Protein AF-A0A520KRB7-F1 (afdb_monomer_lite)

pLDDT: mean 91.42, std 5.16, range [68.81, 96.69]

Structure (mmCIF, N/CA/C/O backbone):
data_AF-A0A520KRB7-F1
#
_entry.id   AF-A0A520KRB7-F1
#
loop_
_atom_site.group_PDB
_atom_site.id
_atom_site.type_symbol
_atom_site.label_atom_id
_atom_site.label_alt_id
_atom_site.label_comp_id
_atom_site.label_asym_id
_atom_site.label_entity_id
_atom_site.label_seq_id
_atom_site.pdbx_PDB_ins_code
_atom_site.Cartn_x
_atom_site.Cartn_y
_atom_site.Cartn_z
_atom_site.occupancy
_atom_site.B_iso_or_equiv
_atom_site.auth_seq_id
_atom_site.auth_comp_id
_atom_site.auth_asym_id
_atom_site.auth_atom_id
_atom_site.pdbx_PDB_model_num
ATOM 1 N N . MET A 1 1 ? -8.010 -6.157 -9.307 1.00 81.44 1 MET A N 1
ATOM 2 C CA . MET A 1 1 ? -7.930 -7.143 -8.200 1.00 81.44 1 MET A CA 1
ATOM 3 C C . MET A 1 1 ? -8.471 -6.518 -6.922 1.00 81.44 1 MET A C 1
ATOM 5 O O . MET A 1 1 ? -8.390 -5.303 -6.798 1.00 81.44 1 MET A O 1
ATOM 9 N N . ARG A 1 2 ? -9.034 -7.304 -5.996 1.00 88.19 2 ARG A N 1
ATOM 10 C CA . ARG A 1 2 ? -9.579 -6.807 -4.720 1.00 88.19 2 ARG A CA 1
ATOM 11 C C . ARG A 1 2 ? -9.094 -7.697 -3.581 1.00 88.19 2 ARG A C 1
ATOM 13 O O . ARG A 1 2 ? -9.192 -8.913 -3.684 1.00 88.19 2 ARG A O 1
ATOM 20 N N . VAL A 1 3 ? -8.576 -7.094 -2.515 1.00 92.00 3 VAL A N 1
ATOM 21 C CA . VAL A 1 3 ? -8.093 -7.801 -1.319 1.00 92.00 3 VAL A CA 1
ATOM 22 C C . VAL A 1 3 ? -8.572 -7.038 -0.095 1.00 92.00 3 VAL A C 1
ATOM 24 O O . VAL A 1 3 ? -8.570 -5.809 -0.095 1.00 92.00 3 VAL A O 1
ATOM 27 N N . VAL A 1 4 ? -8.989 -7.755 0.943 1.00 93.81 4 VAL A N 1
ATOM 28 C CA . VAL A 1 4 ? -9.321 -7.146 2.234 1.00 93.81 4 VAL A CA 1
ATOM 29 C C . VAL A 1 4 ? -8.059 -7.143 3.084 1.00 93.81 4 VAL A C 1
ATOM 31 O O . VAL A 1 4 ? -7.474 -8.195 3.338 1.00 93.81 4 VAL A O 1
ATOM 34 N N . LEU A 1 5 ? -7.629 -5.960 3.514 1.00 94.38 5 LEU A N 1
ATOM 35 C CA . LEU A 1 5 ? -6.451 -5.789 4.356 1.00 94.38 5 LEU A CA 1
ATOM 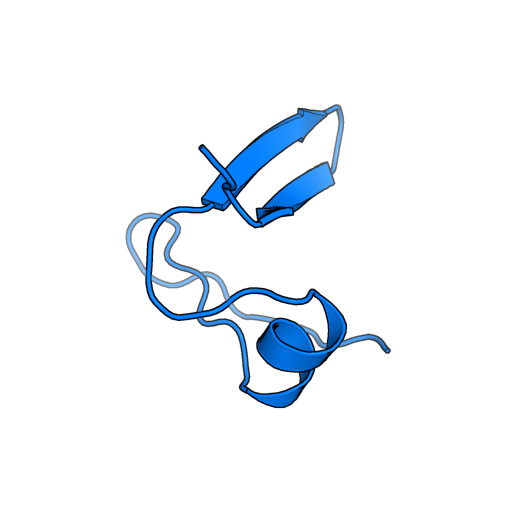36 C C . LEU A 1 5 ? -6.877 -5.390 5.767 1.00 94.38 5 LEU A C 1
ATOM 38 O O . LEU A 1 5 ? -7.817 -4.622 5.961 1.00 94.38 5 LEU A O 1
ATOM 42 N N . ARG A 1 6 ? -6.163 -5.904 6.767 1.00 95.69 6 ARG A N 1
ATOM 43 C CA . ARG A 1 6 ? -6.376 -5.532 8.166 1.00 95.69 6 ARG A CA 1
ATOM 44 C C . ARG A 1 6 ? -5.415 -4.418 8.555 1.00 95.69 6 ARG A C 1
ATOM 46 O O . ARG A 1 6 ? -4.202 -4.632 8.545 1.00 95.69 6 ARG A O 1
ATOM 53 N N . MET A 1 7 ? -5.968 -3.288 8.987 1.00 96.19 7 MET A N 1
ATOM 54 C CA . MET A 1 7 ? -5.208 -2.210 9.618 1.00 96.19 7 MET A CA 1
ATOM 55 C C . MET A 1 7 ? -4.521 -2.733 10.885 1.00 96.19 7 MET A C 1
ATOM 57 O O . MET A 1 7 ? -5.162 -3.326 11.759 1.00 96.19 7 MET A O 1
ATOM 61 N N . ARG A 1 8 ? -3.206 -2.546 10.987 1.00 96.69 8 ARG A N 1
ATOM 62 C CA . ARG A 1 8 ? -2.435 -2.870 12.192 1.00 96.69 8 ARG A CA 1
ATOM 63 C C . ARG A 1 8 ? -2.343 -1.649 13.111 1.00 96.69 8 ARG A C 1
ATOM 65 O O . ARG A 1 8 ? -2.920 -0.595 12.842 1.00 96.69 8 ARG A O 1
AT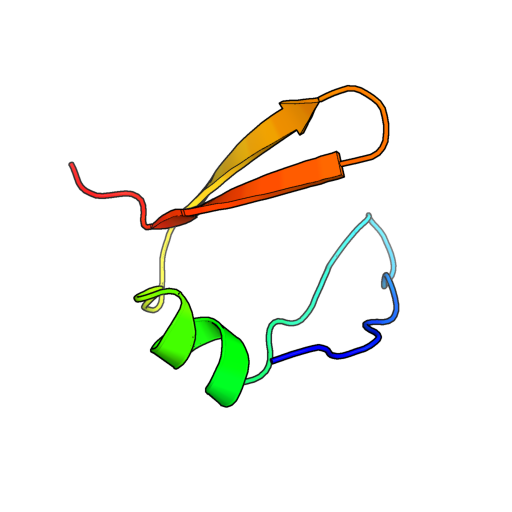OM 72 N N . LYS A 1 9 ? -1.641 -1.801 14.241 1.00 96.38 9 LYS A N 1
ATOM 73 C CA . LYS A 1 9 ? -1.404 -0.693 15.181 1.00 96.38 9 LYS A CA 1
ATOM 74 C C . LYS A 1 9 ? -0.801 0.503 14.434 1.00 96.38 9 LYS A C 1
ATOM 76 O O . LYS A 1 9 ? -0.006 0.310 13.519 1.00 96.38 9 LYS A O 1
ATOM 81 N N . LYS A 1 10 ? -1.169 1.719 14.851 1.00 95.25 10 LYS A N 1
ATOM 82 C CA . LYS A 1 10 ? -0.702 2.988 14.262 1.00 95.25 10 LYS A CA 1
ATOM 83 C C . LYS A 1 10 ? -1.089 3.208 12.786 1.00 95.25 10 LYS A C 1
ATOM 85 O O . LYS A 1 10 ? -0.444 3.998 12.114 1.00 95.25 10 LYS A O 1
ATOM 90 N N . GLY A 1 11 ? -2.111 2.518 12.274 1.00 92.44 11 GLY A N 1
ATOM 91 C CA . GLY A 1 11 ? -2.560 2.708 10.889 1.00 92.44 11 GLY A CA 1
ATOM 92 C C . GLY A 1 11 ? -1.692 2.006 9.838 1.00 92.44 11 GLY A C 1
ATOM 93 O O . GLY A 1 11 ? -1.759 2.340 8.662 1.00 92.44 11 GLY A O 1
ATOM 94 N N . VAL A 1 12 ? -0.865 1.035 10.242 1.00 94.00 12 VAL A N 1
ATOM 95 C CA . VAL A 1 12 ? 0.028 0.326 9.315 1.00 94.00 12 VAL A CA 1
ATOM 96 C C . VAL A 1 12 ? -0.762 -0.668 8.461 1.00 94.00 12 VAL A C 1
ATOM 98 O O . VAL A 1 12 ? -1.434 -1.565 8.981 1.00 94.00 12 VAL A O 1
ATOM 101 N N . LEU A 1 13 ? -0.625 -0.540 7.143 1.00 93.69 13 LEU A N 1
ATOM 102 C CA . LEU A 1 13 ? -1.173 -1.438 6.132 1.00 93.69 13 LEU A CA 1
ATOM 103 C C . LEU A 1 13 ? -0.031 -2.191 5.448 1.00 93.69 13 LEU A C 1
ATOM 105 O O . LEU A 1 13 ? 0.930 -1.592 4.980 1.00 93.69 13 LEU A O 1
ATOM 109 N N . ILE A 1 14 ? -0.139 -3.518 5.389 1.00 92.94 14 ILE A N 1
ATOM 110 C CA . ILE A 1 14 ? 0.823 -4.359 4.671 1.00 92.94 14 ILE A CA 1
ATOM 111 C C . ILE A 1 14 ? 0.259 -4.602 3.277 1.00 92.94 14 ILE A C 1
ATOM 113 O O . ILE A 1 14 ? -0.782 -5.247 3.146 1.00 92.94 14 ILE A O 1
ATOM 117 N N . LEU A 1 15 ? 0.942 -4.097 2.251 1.00 92.88 15 LEU A N 1
ATOM 118 C CA . LEU A 1 15 ? 0.592 -4.353 0.858 1.00 92.88 15 LEU A CA 1
ATOM 119 C C . LEU A 1 15 ? 1.191 -5.699 0.413 1.00 92.88 15 LEU A C 1
ATOM 121 O O . LEU A 1 15 ? 2.416 -5.844 0.418 1.00 92.88 15 LEU A O 1
ATOM 125 N N . PRO A 1 16 ? 0.368 -6.694 0.026 1.00 92.81 16 PRO A N 1
ATOM 126 C CA . PRO A 1 16 ? 0.866 -7.944 -0.538 1.00 92.81 16 PRO A CA 1
ATOM 127 C C . PRO A 1 16 ? 1.649 -7.697 -1.829 1.00 92.81 16 PRO A C 1
ATOM 129 O O . PRO A 1 16 ? 1.342 -6.761 -2.572 1.00 92.81 16 PRO A O 1
ATOM 132 N N . LYS A 1 17 ? 2.603 -8.584 -2.138 1.00 91.88 17 LYS A N 1
ATOM 133 C CA . LYS A 1 17 ? 3.436 -8.505 -3.350 1.00 91.88 17 LYS A CA 1
ATOM 134 C C . LYS A 1 17 ? 2.606 -8.279 -4.621 1.00 91.88 17 LYS A C 1
ATOM 136 O O . LYS A 1 17 ? 2.908 -7.366 -5.375 1.00 91.88 17 LYS A O 1
ATOM 141 N N . SER A 1 18 ? 1.501 -9.009 -4.773 1.00 92.81 18 SER A N 1
ATOM 142 C CA . SER A 1 18 ? 0.606 -8.894 -5.930 1.00 92.81 18 SER A CA 1
ATOM 143 C C . SER A 1 18 ? -0.006 -7.500 -6.111 1.00 92.81 18 SER A C 1
ATOM 145 O O . SER A 1 18 ? -0.191 -7.062 -7.240 1.00 92.81 18 SER A O 1
ATOM 147 N N . ILE A 1 19 ? -0.329 -6.797 -5.017 1.00 92.94 19 ILE A N 1
ATOM 148 C CA . ILE A 1 19 ? -0.883 -5.435 -5.070 1.00 92.94 19 ILE A CA 1
ATOM 149 C C . ILE A 1 19 ? 0.220 -4.421 -5.359 1.00 92.94 19 ILE A C 1
ATOM 151 O O . ILE A 1 19 ? -0.002 -3.518 -6.157 1.00 92.94 19 ILE A O 1
ATOM 155 N N . ARG A 1 20 ? 1.400 -4.578 -4.744 1.00 91.19 20 ARG A N 1
ATOM 156 C CA . ARG A 1 20 ? 2.554 -3.702 -5.000 1.00 91.19 20 ARG A CA 1
ATOM 157 C C . ARG A 1 20 ? 2.973 -3.736 -6.467 1.00 91.19 20 ARG A C 1
ATOM 159 O O . ARG A 1 20 ? 3.062 -2.685 -7.089 1.00 91.19 20 ARG A O 1
ATOM 166 N N . GLU A 1 21 ? 3.124 -4.933 -7.031 1.00 92.25 21 GLU A N 1
ATOM 167 C CA . GLU A 1 21 ? 3.485 -5.123 -8.441 1.00 92.25 21 GLU A CA 1
ATOM 168 C C . GLU A 1 21 ? 2.406 -4.569 -9.378 1.00 92.25 21 GLU A C 1
ATOM 170 O O . GLU A 1 21 ? 2.717 -3.833 -10.310 1.00 92.25 21 GLU A O 1
ATOM 175 N N . ALA A 1 22 ? 1.126 -4.844 -9.097 1.00 92.00 22 ALA A N 1
ATOM 176 C CA . ALA A 1 22 ? 0.024 -4.310 -9.896 1.00 92.00 22 ALA A CA 1
ATOM 177 C C . ALA A 1 22 ? -0.086 -2.775 -9.828 1.00 92.00 22 ALA A C 1
ATOM 179 O 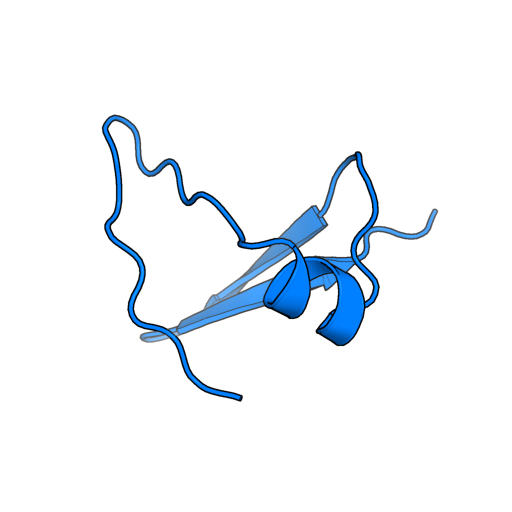O . ALA A 1 22 ? -0.538 -2.155 -10.787 1.00 92.00 22 ALA A O 1
ATOM 180 N N . ALA A 1 23 ? 0.311 -2.166 -8.707 1.00 89.94 23 ALA A N 1
ATOM 181 C CA . ALA A 1 23 ? 0.337 -0.717 -8.523 1.00 89.94 23 ALA A CA 1
ATOM 182 C C . ALA A 1 23 ? 1.646 -0.064 -9.007 1.00 89.94 23 ALA A C 1
ATOM 184 O O . ALA A 1 23 ? 1.746 1.161 -8.978 1.00 89.94 23 ALA A O 1
ATOM 185 N N . GLY A 1 24 ? 2.642 -0.851 -9.439 1.00 90.12 24 GLY A N 1
ATOM 186 C CA . GLY A 1 24 ? 3.968 -0.353 -9.816 1.00 90.12 24 GLY A CA 1
ATOM 187 C C . GLY A 1 24 ? 4.717 0.313 -8.657 1.00 90.12 24 GLY A C 1
ATOM 188 O O . GLY A 1 24 ? 5.412 1.303 -8.876 1.00 90.12 24 GLY A O 1
ATOM 189 N N . ILE A 1 25 ? 4.502 -0.172 -7.430 1.00 90.06 25 ILE A N 1
ATOM 190 C CA . ILE A 1 25 ? 5.133 0.326 -6.203 1.00 90.06 25 ILE A CA 1
ATOM 191 C C . ILE A 1 25 ? 6.281 -0.614 -5.829 1.00 90.06 25 ILE A C 1
ATOM 193 O O . ILE A 1 25 ? 6.042 -1.755 -5.427 1.00 90.06 25 ILE A O 1
ATOM 197 N N . ASP A 1 26 ? 7.506 -0.105 -5.910 1.00 85.31 26 ASP A N 1
ATOM 198 C CA . ASP A 1 26 ? 8.704 -0.762 -5.384 1.00 85.31 26 ASP A CA 1
ATOM 199 C C . ASP A 1 26 ? 8.926 -0.426 -3.895 1.00 85.31 26 ASP A C 1
ATOM 201 O O . ASP A 1 26 ? 8.095 0.219 -3.248 1.00 85.31 26 ASP A O 1
ATOM 205 N N . GLU A 1 27 ? 10.028 -0.899 -3.309 1.00 82.50 27 GLU A N 1
ATOM 206 C CA . GLU A 1 27 ? 10.433 -0.461 -1.968 1.00 82.50 27 GLU A CA 1
ATOM 207 C C . GLU A 1 27 ? 10.788 1.029 -1.968 1.00 82.50 27 GLU A C 1
ATOM 209 O O . GLU A 1 27 ? 11.620 1.480 -2.752 1.00 82.50 27 GLU A O 1
ATOM 214 N N . GLY A 1 28 ? 10.162 1.791 -1.071 1.00 86.19 28 GLY A N 1
ATOM 215 C CA . GLY A 1 28 ? 10.397 3.224 -0.952 1.00 86.19 28 GLY A CA 1
ATOM 216 C C . GLY A 1 28 ? 9.172 3.986 -0.465 1.00 86.19 28 GLY A C 1
ATOM 217 O O . GLY A 1 28 ? 8.338 3.465 0.281 1.00 86.19 28 GLY A O 1
ATOM 218 N N . GLU A 1 29 ? 9.092 5.244 -0.881 1.00 88.88 29 GLU A N 1
ATOM 219 C CA . GLU A 1 29 ? 8.034 6.176 -0.505 1.00 88.88 29 GLU A CA 1
ATOM 220 C C . GLU A 1 29 ? 6.854 6.111 -1.487 1.00 88.88 29 GLU A C 1
ATOM 222 O O . GLU A 1 29 ? 6.993 5.759 -2.660 1.00 88.88 29 GLU A O 1
ATOM 227 N N . VAL A 1 30 ? 5.660 6.453 -1.004 1.00 92.81 30 VAL A N 1
ATOM 228 C CA . VAL A 1 30 ? 4.432 6.514 -1.807 1.00 92.81 30 VAL A CA 1
ATOM 229 C C . VAL A 1 30 ? 3.694 7.806 -1.509 1.00 92.81 30 VAL A C 1
ATOM 231 O O . VAL A 1 30 ? 3.672 8.273 -0.370 1.00 92.81 30 VAL A O 1
ATOM 234 N N . ILE A 1 31 ? 3.040 8.364 -2.523 1.00 93.81 31 ILE A N 1
ATOM 235 C CA . ILE A 1 31 ? 2.120 9.483 -2.324 1.00 93.81 31 ILE A CA 1
ATOM 236 C C . ILE A 1 31 ? 0.791 8.911 -1.836 1.00 93.81 31 ILE A C 1
ATOM 238 O O . ILE A 1 31 ? 0.233 8.016 -2.475 1.00 93.81 31 ILE A O 1
ATOM 242 N N . ALA A 1 32 ? 0.273 9.449 -0.732 1.00 94.25 32 ALA A N 1
ATOM 243 C CA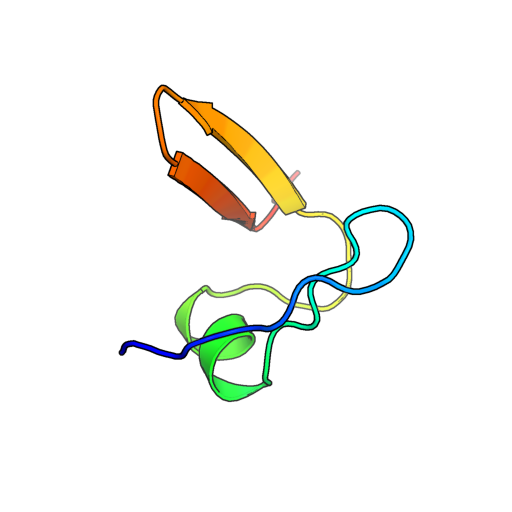 . ALA A 1 32 ? -1.049 9.130 -0.209 1.00 94.25 32 ALA A CA 1
ATOM 244 C C . ALA A 1 32 ? -1.974 10.348 -0.325 1.00 94.25 32 ALA A C 1
ATOM 246 O O . ALA A 1 32 ? -1.775 11.357 0.347 1.00 94.25 32 ALA A O 1
ATOM 247 N N . GLU A 1 33 ? -3.004 10.243 -1.162 1.00 95.69 33 GLU A N 1
ATOM 248 C CA . GLU A 1 33 ? -4.083 11.229 -1.256 1.00 95.69 33 GLU A CA 1
ATOM 249 C C . GLU A 1 33 ? -5.303 10.709 -0.492 1.00 95.69 33 GLU A C 1
ATOM 251 O O . GLU A 1 33 ? -5.841 9.653 -0.828 1.00 95.69 33 GLU A O 1
ATOM 256 N N . ALA A 1 34 ? -5.756 11.448 0.520 1.00 96.25 34 ALA A N 1
ATOM 257 C CA . ALA A 1 34 ? -7.004 11.159 1.218 1.00 96.25 34 ALA A CA 1
ATOM 258 C C . ALA A 1 34 ? -8.158 11.947 0.589 1.00 96.25 34 ALA A C 1
ATOM 260 O O . ALA A 1 34 ? -8.046 13.151 0.352 1.00 96.25 34 ALA A O 1
ATOM 261 N N . ARG A 1 35 ? -9.270 11.261 0.334 1.00 95.56 35 ARG A N 1
ATOM 262 C CA . ARG A 1 35 ? -10.537 11.834 -0.136 1.00 95.56 35 ARG A CA 1
ATOM 263 C C . ARG A 1 35 ? -11.667 11.277 0.727 1.00 95.56 35 ARG A C 1
ATOM 265 O O . ARG A 1 35 ? -11.434 10.441 1.601 1.00 95.56 35 ARG A O 1
ATOM 272 N N . GLU A 1 36 ? -12.890 11.751 0.527 1.00 95.38 36 GLU A N 1
ATOM 273 C CA . GLU A 1 36 ? -14.024 11.306 1.338 1.00 95.38 36 GLU A CA 1
ATOM 274 C C . GLU A 1 36 ? -14.275 9.796 1.162 1.00 95.38 36 GLU A C 1
ATOM 276 O O . GLU A 1 36 ? -14.723 9.337 0.116 1.00 95.38 36 GLU A O 1
ATOM 281 N N . GLY A 1 37 ? -13.939 9.012 2.191 1.00 94.38 37 GLY A N 1
ATOM 282 C CA . GLY A 1 37 ? -14.127 7.558 2.215 1.00 94.38 37 GLY A CA 1
ATOM 283 C C . GLY A 1 37 ? -13.028 6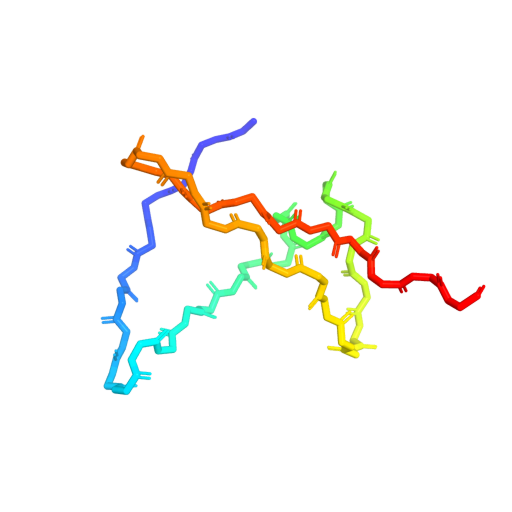.723 1.544 1.00 94.38 37 GLY A C 1
ATOM 284 O O . GLY A 1 37 ? -13.110 5.494 1.594 1.00 94.38 37 GLY A O 1
ATOM 285 N N . GLU A 1 38 ? -11.987 7.333 0.967 1.00 95.06 38 GLU A N 1
ATOM 286 C CA . GLU A 1 38 ? -10.932 6.608 0.246 1.00 95.06 38 GLU A CA 1
ATOM 287 C C . GLU A 1 38 ? -9.520 7.185 0.451 1.00 95.06 38 GLU A C 1
ATOM 289 O O . GLU A 1 38 ? -9.327 8.378 0.687 1.00 95.06 38 GLU A O 1
ATOM 294 N N . ILE A 1 39 ? -8.514 6.312 0.338 1.00 93.88 39 ILE A N 1
ATOM 295 C CA . ILE A 1 39 ? -7.096 6.682 0.258 1.00 93.88 39 ILE A CA 1
ATOM 296 C C . ILE A 1 39 ? -6.554 6.138 -1.060 1.00 93.88 39 ILE A C 1
ATOM 298 O O . ILE A 1 39 ? -6.594 4.929 -1.302 1.00 93.88 39 ILE A O 1
ATOM 302 N N . VAL A 1 40 ? -6.018 7.025 -1.892 1.00 93.25 40 VAL A N 1
ATOM 303 C CA . VAL A 1 40 ? -5.362 6.674 -3.152 1.00 93.25 40 VAL A CA 1
ATOM 304 C C . VAL A 1 40 ? -3.856 6.689 -2.931 1.00 93.25 40 VAL A C 1
ATOM 306 O O . VAL A 1 40 ? -3.280 7.726 -2.605 1.00 93.25 40 VAL A O 1
ATOM 309 N N . LEU A 1 41 ? -3.220 5.532 -3.115 1.00 92.69 41 LEU A N 1
ATOM 310 C CA . LEU A 1 41 ? -1.767 5.389 -3.067 1.00 92.69 41 LEU A CA 1
ATOM 311 C C . LEU A 1 41 ? -1.205 5.388 -4.488 1.00 92.69 41 LEU A C 1
ATOM 313 O O . LEU A 1 41 ? -1.684 4.638 -5.340 1.00 92.69 41 LEU A O 1
ATOM 317 N N . LYS A 1 42 ? -0.181 6.205 -4.735 1.00 91.62 42 LYS A N 1
ATOM 318 C CA . LYS A 1 42 ? 0.538 6.262 -6.015 1.00 91.62 42 LYS A CA 1
ATOM 319 C C . LYS A 1 42 ? 2.034 6.038 -5.782 1.00 91.62 42 LYS A C 1
ATOM 321 O O . LYS A 1 42 ? 2.549 6.511 -4.764 1.00 91.62 42 LYS A O 1
ATOM 326 N N . PRO A 1 43 ? 2.744 5.365 -6.708 1.00 90.50 43 PRO A N 1
ATOM 327 C CA . PRO A 1 43 ? 4.201 5.323 -6.677 1.00 90.50 43 PRO A CA 1
ATOM 328 C C . PRO A 1 43 ? 4.765 6.741 -6.625 1.00 90.50 43 PRO A C 1
ATOM 330 O O . PRO A 1 43 ? 4.358 7.595 -7.418 1.00 90.50 43 PRO A O 1
ATOM 333 N N . PHE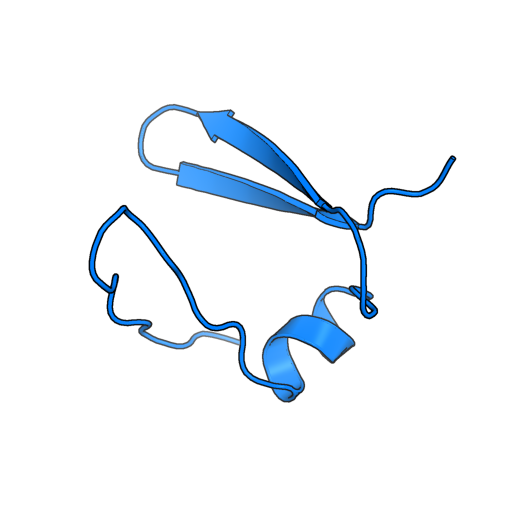 A 1 44 ? 5.690 6.994 -5.703 1.00 88.06 44 PHE A N 1
ATOM 334 C CA . PHE A 1 44 ? 6.447 8.233 -5.721 1.00 88.06 44 PHE A CA 1
ATOM 335 C C . PHE A 1 44 ? 7.539 8.116 -6.786 1.00 88.06 44 PHE A C 1
ATOM 337 O O . PHE A 1 44 ? 8.357 7.199 -6.749 1.00 88.06 44 PHE A O 1
ATOM 344 N N . ARG A 1 45 ? 7.520 9.019 -7.765 1.00 78.56 45 ARG A N 1
ATOM 345 C CA . ARG A 1 45 ? 8.589 9.172 -8.752 1.00 78.56 45 ARG A CA 1
ATOM 346 C C . ARG A 1 45 ? 9.094 10.610 -8.639 1.00 78.56 45 ARG A C 1
ATOM 348 O O . ARG A 1 45 ? 8.272 11.504 -8.851 1.00 78.56 45 ARG A O 1
ATOM 355 N N . PRO A 1 46 ? 10.355 10.831 -8.237 1.00 68.81 46 PRO A N 1
ATOM 356 C CA . PRO A 1 46 ? 10.965 12.153 -8.304 1.00 68.81 46 PRO A CA 1
ATOM 357 C C . PRO A 1 46 ? 11.130 12.626 -9.754 1.00 68.81 46 PRO A C 1
ATOM 359 O O . PRO A 1 46 ? 11.208 11.764 -10.663 1.00 68.81 46 PRO A O 1
#

Secondary structure (DSSP, 8-state):
--------GGG-----HHHHHHTT--SS-EEEEEETTEEEEEE---

Foldseek 3Di:
DDDDWDQDPPRDTDDDPVRCVVQVHDPDDWDWDDDVPDIDTHHDDD

Organism: NCBI:txid2478471

Sequence (46 aa):
MRVVLRMRKKGVLILPKSIREAAGIDEGEVIAEAREGEIVLKPFRP

InterPro domains:
  IPR007159 SpoVT-AbrB domain [PF04014] (9-43)
  IPR007159 SpoVT-AbrB domain [PS51740] (2-46)
  IPR037914 SpoVT-AbrB domain superfamily [SSF89447] (3-44)

Radius of gyration: 11.16 Å; chains: 1; bounding box: 25×21×25 Å